Protein AF-A0A840LB17-F1 (afdb_monomer_lite)

pLDDT: mean 92.46, std 8.86, range [46.88, 98.44]

Secondary structure (DSSP, 8-state):
----SS-HHHHHHHHHHHHHHHHHHHHHHHHTTTSHHHHHHHHTT--HHHHHHHHHHHHHHHHHHHHHHHH---HHHHHHHHHHHHHHHHHHHHH-GGGGT-TT-TTTTHHHHHHHHHHHHHHHHHS---

Sequence (130 aa):
MSASLMSARSRRWARLSLVLLWLWTGAVSLWELHGQSADLLHAAGLSQPLSQTLILAGAGLDLLLGAALWRWHAAGLYLAVGGAMLLMTLLGSLLLPELWLHPLGPLSKNLPIAALLLLLFEDAKTNPRP

Structure (mmCIF, N/CA/C/O backbone):
data_AF-A0A840LB17-F1
#
_entry.id   AF-A0A840LB17-F1
#
loop_
_atom_site.group_PDB
_atom_site.id
_atom_site.type_symbol
_atom_site.label_atom_id
_atom_site.label_alt_id
_atom_site.label_comp_id
_atom_site.label_asym_id
_atom_site.label_entity_id
_atom_site.label_seq_id
_atom_site.pdbx_PDB_ins_code
_atom_site.Cartn_x
_atom_site.Cartn_y
_atom_site.Cartn_z
_atom_site.occupancy
_atom_site.B_iso_or_equiv
_atom_site.auth_seq_id
_atom_site.auth_comp_id
_atom_site.auth_asym_id
_atom_site.auth_atom_id
_atom_site.pdbx_PDB_model_num
ATOM 1 N N . MET A 1 1 ? -18.170 8.915 25.339 1.00 46.88 1 MET A N 1
ATOM 2 C CA . MET A 1 1 ? -18.425 7.808 24.392 1.00 46.88 1 MET A CA 1
ATOM 3 C C . MET A 1 1 ? -17.722 8.164 23.094 1.00 46.88 1 MET A C 1
ATOM 5 O O . MET A 1 1 ? -18.184 9.066 22.412 1.00 46.88 1 MET A O 1
ATOM 9 N N . SER A 1 2 ? -16.560 7.571 22.809 1.00 55.31 2 SER A N 1
ATOM 10 C CA . SER A 1 2 ? -15.918 7.749 21.500 1.00 55.31 2 SER A CA 1
ATOM 11 C C . SER A 1 2 ? -16.828 7.102 20.458 1.00 55.31 2 SER A C 1
ATOM 13 O O . SER A 1 2 ? -17.089 5.902 20.546 1.00 55.31 2 SER A O 1
ATOM 15 N N . ALA A 1 3 ? -17.400 7.890 19.549 1.00 62.12 3 ALA A N 1
ATOM 16 C CA . ALA A 1 3 ? -18.193 7.345 18.458 1.00 62.12 3 ALA A CA 1
ATOM 17 C C . ALA A 1 3 ? -17.273 6.478 17.589 1.00 62.12 3 ALA A C 1
ATOM 19 O O . ALA A 1 3 ? -16.225 6.938 17.138 1.00 62.12 3 ALA A O 1
ATOM 20 N N . SER A 1 4 ? -17.637 5.212 17.376 1.00 67.75 4 SER A N 1
ATOM 21 C CA . SER A 1 4 ? -16.891 4.347 16.466 1.00 67.75 4 SER A CA 1
ATOM 22 C C . SER A 1 4 ? -16.945 4.948 15.062 1.00 67.75 4 SER A C 1
ATOM 24 O O . SER A 1 4 ? -18.030 5.036 14.485 1.00 67.75 4 SER A O 1
ATOM 26 N N . LEU A 1 5 ? -15.791 5.330 14.511 1.00 79.19 5 LEU A N 1
ATOM 27 C CA . LEU A 1 5 ? -15.682 5.916 13.168 1.00 79.19 5 LEU A CA 1
ATOM 28 C C . LEU A 1 5 ? -16.248 4.992 12.081 1.00 79.19 5 LEU A C 1
ATOM 30 O O . LEU A 1 5 ? -16.741 5.453 11.056 1.00 79.19 5 LEU A O 1
ATOM 34 N N . MET A 1 6 ? -16.196 3.677 12.310 1.00 87.69 6 MET A N 1
ATOM 35 C CA . MET A 1 6 ? -16.676 2.665 11.378 1.00 87.69 6 MET A CA 1
ATOM 36 C C . MET A 1 6 ? -17.453 1.569 12.108 1.00 87.69 6 MET A C 1
ATOM 38 O O . MET A 1 6 ? -17.087 1.140 13.203 1.00 87.69 6 MET A O 1
ATOM 42 N N . SER A 1 7 ? -18.491 1.037 11.456 1.00 91.81 7 SER A N 1
ATOM 43 C CA . SER A 1 7 ? -19.136 -0.195 11.921 1.00 91.81 7 SER A CA 1
ATOM 44 C C . SER A 1 7 ? -18.165 -1.384 11.838 1.00 91.81 7 SER A C 1
ATOM 46 O O . SER A 1 7 ? -17.281 -1.425 10.976 1.00 91.81 7 SER A O 1
ATOM 48 N N . ALA A 1 8 ? -18.367 -2.414 12.668 1.00 90.12 8 ALA A N 1
ATOM 49 C CA . ALA A 1 8 ? -17.550 -3.633 12.631 1.00 90.12 8 ALA A CA 1
ATOM 50 C C . ALA A 1 8 ? -17.561 -4.321 11.250 1.00 90.12 8 ALA A C 1
ATOM 52 O O . ALA A 1 8 ? -16.551 -4.885 10.820 1.00 90.12 8 ALA A O 1
ATOM 53 N N . ARG A 1 9 ? -18.692 -4.245 10.532 1.00 93.69 9 ARG A N 1
ATOM 54 C CA . ARG A 1 9 ? -18.831 -4.762 9.165 1.00 93.69 9 ARG A CA 1
ATOM 55 C C . ARG A 1 9 ? -17.985 -3.949 8.183 1.00 93.69 9 ARG A C 1
ATOM 57 O O . ARG A 1 9 ? -17.207 -4.542 7.443 1.00 93.69 9 ARG A O 1
ATOM 64 N N . SER A 1 10 ? -18.098 -2.620 8.208 1.00 94.44 10 SER A N 1
ATOM 65 C CA . SER A 1 10 ? -17.325 -1.718 7.339 1.00 94.44 10 SER A CA 1
ATOM 66 C C . SER A 1 10 ? -15.821 -1.891 7.558 1.00 94.44 10 SER A C 1
ATOM 68 O O . SER A 1 10 ? -15.078 -2.054 6.596 1.00 94.44 10 SER A O 1
ATOM 70 N N . ARG A 1 11 ? -15.383 -1.964 8.823 1.00 94.12 11 ARG A N 1
ATOM 71 C CA . ARG A 1 11 ? -13.988 -2.240 9.198 1.00 94.12 11 ARG A CA 1
ATOM 72 C C . ARG A 1 11 ? -13.487 -3.559 8.616 1.00 94.12 11 ARG A C 1
ATOM 74 O O . ARG A 1 11 ? -12.378 -3.626 8.092 1.00 94.12 11 ARG A O 1
ATOM 81 N N . ARG A 1 12 ? -14.288 -4.627 8.719 1.00 94.62 12 ARG A N 1
ATOM 82 C CA . ARG A 1 12 ? -13.917 -5.944 8.187 1.00 94.62 12 ARG A CA 1
ATOM 83 C C . ARG A 1 12 ? -13.721 -5.887 6.676 1.00 94.62 12 ARG A C 1
ATOM 85 O O . ARG A 1 12 ? -12.699 -6.369 6.206 1.00 94.62 12 ARG A O 1
ATOM 92 N N . TRP A 1 13 ? -14.652 -5.284 5.942 1.00 97.06 13 TRP A N 1
ATOM 93 C CA . TRP A 1 13 ? -14.543 -5.169 4.487 1.00 97.06 13 TRP A CA 1
ATOM 94 C C . TRP A 1 13 ? -13.373 -4.293 4.052 1.00 97.06 13 TRP A C 1
ATOM 96 O O . TRP A 1 13 ? -12.616 -4.716 3.189 1.00 97.06 13 TRP A O 1
ATOM 106 N N . ALA A 1 14 ? -13.165 -3.152 4.711 1.00 96.38 14 ALA A N 1
ATOM 107 C CA . ALA A 1 14 ? -12.021 -2.278 4.467 1.00 96.38 14 ALA A CA 1
ATOM 108 C C . ALA A 1 14 ? -10.681 -3.000 4.678 1.00 96.38 14 ALA A C 1
ATOM 110 O O . ALA A 1 14 ? -9.769 -2.890 3.867 1.00 96.38 14 ALA A O 1
ATOM 111 N N . ARG A 1 15 ? -10.550 -3.791 5.749 1.00 96.81 15 ARG A N 1
ATOM 112 C CA . ARG A 1 15 ? -9.339 -4.599 5.962 1.00 96.81 15 ARG A CA 1
ATOM 113 C C . ARG A 1 15 ? -9.184 -5.681 4.907 1.00 96.81 15 ARG A C 1
ATOM 115 O O . ARG A 1 15 ? -8.092 -5.854 4.386 1.00 96.81 15 ARG A O 1
ATOM 122 N N . LEU A 1 16 ? -10.256 -6.412 4.606 1.00 97.56 16 LEU A N 1
ATOM 123 C CA . LEU A 1 16 ? -10.213 -7.499 3.632 1.00 97.56 16 LEU A CA 1
ATOM 124 C C . LEU A 1 16 ? -9.871 -6.999 2.230 1.00 97.56 16 LEU A C 1
ATOM 126 O O . LEU A 1 16 ? -9.098 -7.659 1.548 1.00 97.56 16 LEU A O 1
ATOM 130 N N . SER A 1 17 ? -10.377 -5.834 1.817 1.00 98.06 17 SER A N 1
ATOM 131 C CA . SER A 1 17 ? -10.014 -5.249 0.525 1.00 98.06 17 SER A CA 1
ATOM 132 C C . SER A 1 17 ? -8.524 -4.937 0.449 1.00 98.06 17 SER A C 1
ATOM 134 O O . SER A 1 17 ? -7.906 -5.210 -0.573 1.00 98.06 17 SER A O 1
ATOM 136 N N . LEU A 1 18 ? -7.930 -4.429 1.534 1.00 98.12 18 LEU A N 1
ATOM 137 C CA . LEU A 1 18 ? -6.490 -4.193 1.600 1.00 98.12 18 LEU A CA 1
ATOM 138 C C . LEU A 1 18 ? -5.702 -5.510 1.607 1.00 98.12 18 LEU A C 1
ATOM 140 O O . LEU A 1 18 ? -4.781 -5.667 0.818 1.00 98.12 18 LEU A O 1
ATOM 144 N N . VAL A 1 19 ? -6.087 -6.493 2.425 1.00 98.44 19 VAL A N 1
ATOM 145 C CA . VAL A 1 19 ? -5.433 -7.814 2.419 1.00 98.44 19 VAL A CA 1
ATOM 146 C C . VAL A 1 19 ? -5.414 -8.408 1.015 1.00 98.44 19 VAL A C 1
ATOM 148 O O . VAL A 1 19 ? -4.363 -8.824 0.542 1.00 98.44 19 VAL A O 1
ATOM 151 N N . LEU A 1 20 ? -6.571 -8.433 0.352 1.00 98.19 20 LEU A N 1
ATOM 152 C CA . LEU A 1 20 ? -6.686 -8.971 -0.997 1.00 98.19 20 LEU A CA 1
ATOM 153 C C . LEU A 1 20 ? -5.840 -8.175 -1.985 1.00 98.19 20 LEU A C 1
ATOM 155 O O . LEU A 1 20 ? -5.148 -8.792 -2.782 1.00 98.19 20 LEU A O 1
ATOM 159 N N . LEU A 1 21 ? -5.850 -6.842 -1.902 1.00 97.69 21 LEU A N 1
ATOM 160 C CA . LEU A 1 21 ? -5.014 -5.984 -2.737 1.00 97.69 21 LEU A CA 1
ATOM 161 C C . LEU A 1 21 ? -3.533 -6.371 -2.620 1.00 97.69 21 LEU A C 1
ATOM 163 O O . LEU A 1 21 ? -2.934 -6.707 -3.633 1.00 97.69 21 LEU A O 1
ATOM 167 N N . TRP A 1 22 ? -2.974 -6.366 -1.407 1.00 98.06 22 TRP A N 1
ATOM 168 C CA . TRP A 1 22 ? -1.550 -6.641 -1.173 1.00 98.06 22 TRP A CA 1
ATOM 169 C C . TRP A 1 22 ? -1.155 -8.081 -1.515 1.00 98.06 22 TRP A C 1
ATOM 171 O O . TRP A 1 22 ? -0.137 -8.316 -2.159 1.00 98.06 22 TRP A O 1
ATOM 181 N N . LEU A 1 23 ? -1.968 -9.073 -1.135 1.00 98.25 23 LEU A N 1
ATOM 182 C CA . LEU A 1 23 ? -1.668 -10.465 -1.480 1.00 98.25 23 LEU A CA 1
ATOM 183 C C . LEU A 1 23 ? -1.741 -10.702 -2.991 1.00 98.25 23 LEU A C 1
ATOM 185 O O . LEU A 1 23 ? -0.912 -11.425 -3.542 1.00 98.25 23 LEU A O 1
ATOM 189 N N . TRP A 1 24 ? -2.715 -10.086 -3.663 1.00 98.06 24 TRP A N 1
ATOM 190 C CA . TRP A 1 24 ? -2.869 -10.203 -5.106 1.00 98.06 24 TRP A CA 1
ATOM 191 C C . TRP A 1 24 ? -1.721 -9.524 -5.854 1.00 98.06 24 TRP A C 1
ATOM 193 O O . TRP A 1 24 ? -1.153 -10.138 -6.752 1.00 98.06 24 TRP A O 1
ATOM 203 N N . THR A 1 25 ? -1.329 -8.300 -5.481 1.00 94.88 25 THR A N 1
ATOM 204 C CA . THR A 1 25 ? -0.204 -7.602 -6.129 1.00 94.88 25 THR A CA 1
ATOM 205 C C . THR A 1 25 ? 1.113 -8.341 -5.931 1.00 94.88 25 THR A C 1
ATOM 207 O O . THR A 1 25 ? 1.867 -8.485 -6.895 1.00 94.88 25 THR A O 1
ATOM 210 N N . GLY A 1 26 ? 1.356 -8.896 -4.740 1.00 96.31 26 GLY A N 1
ATOM 211 C CA . GLY A 1 26 ? 2.508 -9.758 -4.488 1.00 96.31 26 GLY A CA 1
ATOM 212 C C . GLY A 1 26 ? 2.498 -11.016 -5.362 1.00 96.31 26 GLY A C 1
ATOM 213 O O . GLY A 1 26 ? 3.486 -11.306 -6.034 1.00 96.31 26 GLY A O 1
ATOM 214 N N . ALA A 1 27 ? 1.369 -11.729 -5.429 1.00 97.25 27 ALA A N 1
ATOM 215 C CA . ALA A 1 27 ? 1.238 -12.934 -6.253 1.00 97.25 27 ALA A CA 1
ATOM 216 C C . ALA A 1 27 ? 1.421 -12.648 -7.754 1.00 97.25 27 ALA A C 1
ATOM 218 O O . ALA A 1 27 ? 2.163 -13.360 -8.430 1.00 97.25 27 ALA A O 1
ATOM 219 N N . VAL A 1 28 ? 0.795 -11.583 -8.265 1.00 95.62 28 VAL A N 1
ATOM 220 C CA . VAL A 1 28 ? 0.949 -11.147 -9.661 1.00 95.62 28 VAL A CA 1
ATOM 221 C C . VAL A 1 28 ? 2.392 -10.745 -9.953 1.00 95.62 28 VAL A C 1
ATOM 223 O O . VAL A 1 28 ? 2.901 -11.089 -11.011 1.00 95.62 28 VAL A O 1
ATOM 226 N N . SER A 1 29 ? 3.086 -10.085 -9.022 1.00 93.88 29 SER A N 1
ATOM 227 C CA . SER A 1 29 ? 4.490 -9.691 -9.215 1.00 93.88 29 SER A CA 1
ATOM 228 C C . SER A 1 29 ? 5.433 -10.891 -9.317 1.00 93.88 29 SER A C 1
ATOM 230 O O . SER A 1 29 ? 6.397 -10.847 -10.075 1.00 93.88 29 SER A O 1
ATOM 232 N N . LEU A 1 30 ? 5.151 -11.977 -8.588 1.00 94.06 30 LEU A N 1
ATOM 233 C CA . LEU A 1 30 ? 5.900 -13.230 -8.720 1.00 94.06 30 LEU A CA 1
ATOM 234 C C . LEU A 1 30 ? 5.582 -13.955 -10.030 1.00 94.06 30 LEU A C 1
ATOM 236 O O . LEU A 1 30 ? 6.479 -14.524 -10.647 1.00 94.06 30 LEU A O 1
ATOM 240 N N . TRP A 1 31 ? 4.317 -13.932 -10.455 1.00 94.50 31 TRP A N 1
ATOM 241 C CA . TRP A 1 31 ? 3.895 -14.516 -11.728 1.00 94.50 31 TRP A CA 1
ATOM 242 C C . TRP A 1 31 ? 4.525 -13.787 -12.925 1.00 94.50 31 TRP A C 1
ATOM 244 O O . TRP A 1 31 ? 5.091 -14.415 -13.814 1.00 94.50 31 TRP A O 1
ATOM 254 N N . GLU A 1 32 ? 4.501 -12.454 -12.902 1.00 93.19 32 GLU A N 1
ATOM 255 C CA . GLU A 1 32 ? 5.040 -11.564 -13.937 1.00 93.19 32 GLU A CA 1
ATOM 256 C C . GLU A 1 32 ? 6.512 -11.180 -13.684 1.00 93.19 32 GLU A C 1
ATOM 258 O O . GLU A 1 32 ? 6.960 -10.125 -14.134 1.00 93.19 32 GLU A O 1
ATOM 263 N N . LEU A 1 33 ? 7.292 -12.010 -12.977 1.00 88.75 33 LEU A N 1
ATOM 264 C CA . LEU A 1 33 ? 8.667 -11.674 -12.566 1.00 88.75 33 LEU A CA 1
ATOM 265 C C . LEU A 1 33 ? 9.575 -11.253 -13.738 1.00 88.75 33 LEU A C 1
ATOM 267 O O . LEU A 1 33 ? 10.457 -10.415 -13.568 1.00 88.75 33 LEU A O 1
ATOM 271 N N . HIS A 1 34 ? 9.349 -11.827 -14.921 1.00 88.81 34 HIS A N 1
ATOM 272 C CA . HIS A 1 34 ? 10.074 -11.521 -16.161 1.00 88.81 34 HIS A CA 1
ATOM 273 C C . HIS A 1 34 ? 9.208 -10.787 -17.195 1.00 88.81 34 HIS A C 1
ATOM 275 O O . HIS A 1 34 ? 9.587 -10.714 -18.358 1.00 88.81 34 HIS A O 1
ATOM 281 N N . GLY A 1 35 ? 8.021 -10.328 -16.796 1.00 89.94 35 G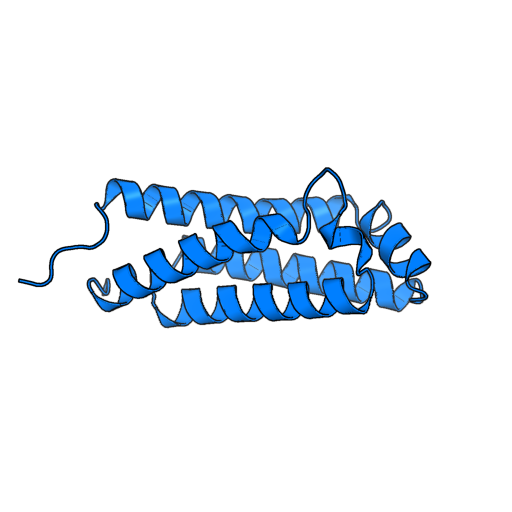LY A N 1
ATOM 282 C CA . GLY A 1 35 ? 7.053 -9.682 -17.673 1.00 89.94 35 GLY A CA 1
ATOM 283 C C . GLY A 1 35 ? 7.088 -8.163 -17.539 1.00 89.94 35 GLY A C 1
ATOM 284 O O . GLY A 1 35 ? 8.140 -7.542 -17.394 1.00 89.94 35 GLY A O 1
ATOM 285 N N . GLN A 1 36 ? 5.897 -7.569 -17.512 1.00 87.69 36 GLN A N 1
ATOM 286 C CA . GLN A 1 36 ? 5.694 -6.118 -17.607 1.00 87.69 36 GLN A CA 1
ATOM 287 C C . GLN A 1 36 ? 6.487 -5.307 -16.571 1.00 87.69 36 GLN A C 1
ATOM 289 O O . GLN A 1 36 ? 7.027 -4.249 -16.887 1.00 87.69 36 GLN A O 1
ATOM 294 N N . SER A 1 37 ? 6.585 -5.795 -15.331 1.00 85.25 37 SER A N 1
ATOM 295 C CA . SER A 1 37 ? 7.331 -5.112 -14.267 1.00 85.25 37 SER A CA 1
ATOM 296 C C . SER A 1 37 ? 8.832 -5.042 -14.560 1.00 85.25 37 SER A C 1
ATOM 298 O O . SER A 1 37 ? 9.469 -4.036 -14.250 1.00 85.25 37 SER A O 1
ATOM 300 N N . ALA A 1 38 ? 9.402 -6.089 -15.163 1.00 88.94 38 ALA A N 1
ATOM 301 C CA . ALA A 1 38 ? 10.813 -6.119 -15.533 1.00 88.94 38 ALA A CA 1
ATOM 302 C C . ALA A 1 38 ? 11.089 -5.191 -16.723 1.00 88.94 38 ALA A C 1
ATOM 304 O O . ALA A 1 38 ? 12.063 -4.439 -16.688 1.00 88.94 38 ALA A O 1
ATOM 305 N N . ASP A 1 39 ? 10.199 -5.182 -17.718 1.00 90.38 39 ASP A N 1
ATOM 306 C CA . ASP A 1 39 ? 10.304 -4.302 -18.886 1.00 90.38 39 ASP A CA 1
ATOM 307 C C . ASP A 1 39 ? 10.244 -2.820 -18.489 1.00 90.38 39 ASP A C 1
ATOM 309 O O . ASP A 1 39 ? 11.045 -2.014 -18.963 1.00 90.38 39 ASP A O 1
ATOM 313 N N . LEU A 1 40 ? 9.350 -2.462 -17.559 1.00 88.25 40 LEU A N 1
ATOM 314 C CA . LEU A 1 40 ? 9.240 -1.101 -17.026 1.00 88.25 40 LEU A CA 1
ATOM 315 C C . LEU A 1 40 ? 10.518 -0.650 -16.308 1.00 88.25 40 LEU A C 1
ATOM 317 O O . LEU A 1 40 ? 10.991 0.464 -16.527 1.00 88.25 40 LEU A O 1
ATOM 321 N N . LEU A 1 41 ? 11.099 -1.505 -15.461 1.00 89.88 41 LEU A N 1
ATOM 322 C CA . LEU A 1 41 ? 12.335 -1.172 -14.744 1.00 89.88 41 LEU A CA 1
ATOM 323 C C . LEU A 1 41 ? 13.539 -1.097 -15.691 1.00 89.88 41 LEU A C 1
ATOM 325 O O . LEU A 1 41 ? 14.394 -0.227 -15.527 1.00 89.88 41 LEU A O 1
ATOM 329 N N . HIS A 1 42 ? 13.581 -1.945 -16.718 1.00 89.75 42 HIS A N 1
ATOM 330 C CA . HIS A 1 42 ? 14.602 -1.861 -17.758 1.00 89.75 42 HIS A CA 1
ATOM 331 C C . HIS A 1 42 ? 14.483 -0.554 -18.548 1.00 89.75 42 HIS A C 1
ATOM 333 O O . HIS A 1 42 ? 15.488 0.116 -18.783 1.00 89.75 42 HIS A O 1
ATOM 339 N N . ALA A 1 43 ? 13.263 -0.151 -18.914 1.00 87.75 43 ALA A N 1
ATOM 340 C CA . ALA A 1 43 ? 13.011 1.124 -19.583 1.00 87.75 43 ALA A CA 1
ATOM 341 C C . ALA A 1 43 ? 13.430 2.330 -18.720 1.00 87.75 43 ALA A C 1
ATOM 343 O O . ALA A 1 43 ? 13.899 3.330 -19.258 1.00 87.75 43 ALA A O 1
ATOM 344 N N . ALA A 1 44 ? 13.353 2.206 -17.390 1.00 86.75 44 ALA A N 1
ATOM 345 C CA . ALA A 1 44 ? 13.889 3.179 -16.432 1.00 86.75 44 ALA A CA 1
ATOM 346 C C . ALA A 1 44 ? 15.427 3.124 -16.264 1.00 86.75 44 ALA A C 1
ATOM 348 O O . ALA A 1 44 ? 15.986 3.846 -15.439 1.00 86.75 44 ALA A O 1
ATOM 349 N N . GLY A 1 45 ? 16.130 2.277 -17.023 1.00 90.38 45 GLY A N 1
ATOM 350 C CA . GLY A 1 45 ? 17.592 2.174 -17.026 1.00 90.38 45 GLY A CA 1
ATOM 351 C C . GLY A 1 45 ? 18.178 1.239 -15.964 1.00 90.38 45 GLY A C 1
ATOM 352 O O . GLY A 1 45 ? 19.391 1.256 -15.744 1.00 90.38 45 GLY A O 1
ATOM 353 N N . LEU A 1 46 ? 17.359 0.421 -15.292 1.00 91.31 46 LEU A N 1
ATOM 354 C CA . LEU A 1 46 ? 17.856 -0.546 -14.314 1.00 91.31 46 LEU A CA 1
ATOM 355 C C . LEU A 1 46 ? 18.380 -1.808 -15.005 1.00 91.31 46 LEU A C 1
ATOM 357 O O . LEU A 1 46 ? 17.828 -2.297 -15.989 1.00 91.31 46 LEU A O 1
ATOM 361 N N . SER A 1 47 ? 19.437 -2.393 -14.438 1.00 92.69 47 SER A N 1
ATOM 362 C CA . SER A 1 47 ? 19.943 -3.684 -14.903 1.00 92.69 47 SER A CA 1
ATOM 363 C C . SER A 1 47 ? 18.945 -4.813 -14.616 1.00 92.69 47 SER A C 1
ATOM 365 O O . SER A 1 47 ? 18.147 -4.745 -13.677 1.00 92.69 47 SER A O 1
ATOM 367 N N . GLN A 1 48 ? 19.015 -5.890 -15.402 1.00 88.88 48 GLN A N 1
ATOM 368 C CA . GLN A 1 48 ? 18.172 -7.080 -15.220 1.00 88.88 48 GLN A CA 1
ATOM 369 C C . GLN A 1 48 ? 18.243 -7.666 -13.793 1.00 88.88 48 GLN A C 1
ATOM 371 O O . GLN A 1 48 ? 17.190 -7.813 -13.169 1.00 88.88 48 GLN A O 1
ATOM 376 N N . PRO A 1 49 ? 19.437 -7.925 -13.213 1.00 92.00 49 PRO A N 1
ATOM 377 C CA . PRO A 1 49 ? 19.525 -8.477 -11.859 1.00 92.00 49 PRO A CA 1
ATOM 378 C C . PRO A 1 49 ? 18.941 -7.548 -10.787 1.00 92.00 49 PRO A C 1
ATOM 380 O O . PRO A 1 49 ? 18.293 -8.007 -9.843 1.00 92.00 49 PRO A O 1
ATOM 383 N N . LEU A 1 50 ? 19.141 -6.231 -10.933 1.00 92.25 50 LEU A N 1
ATOM 384 C CA . LEU A 1 50 ? 18.592 -5.247 -10.001 1.00 92.25 50 LEU A CA 1
ATOM 385 C C . LEU A 1 50 ? 17.063 -5.196 -10.096 1.00 92.25 50 LEU A C 1
ATOM 387 O O . LEU A 1 50 ? 16.390 -5.194 -9.069 1.00 92.25 50 LEU A O 1
ATOM 391 N N . SER A 1 51 ? 16.521 -5.225 -11.314 1.00 92.62 51 SER A N 1
ATOM 392 C CA . SER A 1 51 ? 15.077 -5.221 -11.564 1.00 92.62 51 SER A CA 1
ATOM 393 C C . SER A 1 51 ? 14.394 -6.428 -10.921 1.00 92.62 51 SER A C 1
ATOM 395 O O . SER A 1 51 ? 13.439 -6.266 -10.166 1.00 92.62 51 SER A O 1
ATOM 397 N N . GLN A 1 52 ? 14.935 -7.633 -11.122 1.00 93.06 52 GLN A N 1
ATOM 398 C CA . GLN A 1 52 ? 14.419 -8.854 -10.491 1.00 93.06 52 GLN A CA 1
ATOM 399 C C . GLN A 1 52 ? 14.484 -8.788 -8.964 1.00 93.06 52 GLN A C 1
ATOM 401 O O . GLN A 1 52 ? 13.527 -9.153 -8.286 1.00 93.06 52 GLN A O 1
ATOM 406 N N . THR A 1 53 ? 15.594 -8.287 -8.416 1.00 94.31 53 THR A N 1
ATOM 407 C CA . THR A 1 53 ? 15.758 -8.136 -6.964 1.00 94.31 53 THR A CA 1
ATOM 408 C C . THR A 1 53 ? 14.704 -7.193 -6.387 1.00 94.31 53 THR A C 1
ATOM 410 O O . THR A 1 53 ? 14.091 -7.511 -5.369 1.00 94.31 53 THR A O 1
ATOM 413 N N . LEU A 1 54 ? 14.449 -6.060 -7.047 1.00 92.94 54 LEU A N 1
ATOM 414 C CA . LEU A 1 54 ? 13.429 -5.101 -6.622 1.00 92.94 54 LEU A CA 1
ATOM 415 C C . LEU A 1 54 ? 12.013 -5.676 -6.731 1.00 92.94 54 LEU A C 1
ATOM 417 O O . LEU A 1 54 ? 11.222 -5.484 -5.810 1.00 92.94 54 LEU A O 1
ATOM 421 N N . ILE A 1 55 ? 11.703 -6.413 -7.803 1.00 94.31 55 ILE A N 1
ATOM 422 C CA . ILE A 1 55 ? 10.397 -7.069 -7.973 1.00 94.31 55 ILE A CA 1
ATOM 423 C C . ILE A 1 55 ? 10.180 -8.115 -6.878 1.00 94.31 55 ILE A C 1
ATOM 425 O O . ILE A 1 55 ? 9.132 -8.115 -6.238 1.00 94.31 55 ILE A O 1
ATOM 429 N N . LEU A 1 56 ? 11.169 -8.973 -6.612 1.00 96.19 56 LEU A N 1
ATOM 430 C CA . LEU A 1 56 ? 11.077 -9.988 -5.560 1.00 96.19 56 LEU A CA 1
ATOM 431 C C . LEU A 1 56 ? 10.957 -9.360 -4.169 1.00 96.19 56 LEU A C 1
ATOM 433 O O . LEU A 1 56 ? 10.149 -9.817 -3.361 1.00 96.19 56 LEU A O 1
ATOM 437 N N . ALA A 1 57 ? 11.723 -8.302 -3.891 1.00 95.38 57 ALA A N 1
ATOM 438 C CA . ALA A 1 57 ? 11.643 -7.578 -2.627 1.00 95.38 57 ALA A CA 1
ATOM 439 C C . ALA A 1 57 ? 10.268 -6.919 -2.440 1.00 95.38 57 ALA A C 1
ATOM 441 O O . ALA A 1 57 ? 9.666 -7.058 -1.376 1.00 95.38 57 ALA A O 1
ATOM 442 N N . GLY A 1 58 ? 9.749 -6.256 -3.479 1.00 95.75 58 GLY A N 1
ATOM 443 C CA . GLY A 1 58 ? 8.414 -5.657 -3.478 1.00 95.75 58 GLY A CA 1
ATOM 444 C C . GLY A 1 58 ? 7.313 -6.702 -3.302 1.00 95.75 58 GLY A C 1
ATOM 445 O O . GLY A 1 58 ? 6.459 -6.552 -2.434 1.00 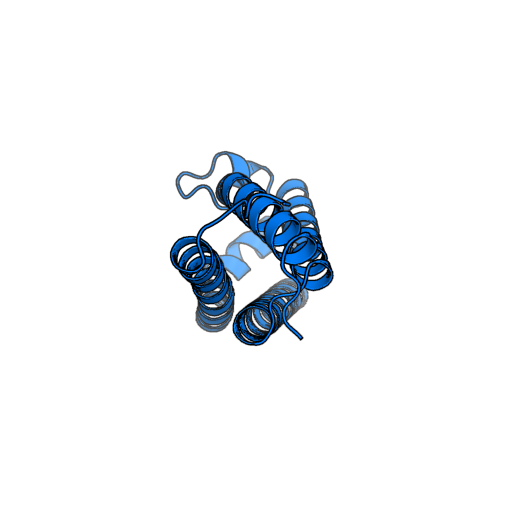95.75 58 GLY A O 1
ATOM 446 N N . ALA A 1 59 ? 7.381 -7.812 -4.040 1.00 96.88 59 ALA A N 1
ATOM 447 C CA . ALA A 1 59 ? 6.426 -8.909 -3.928 1.00 96.88 59 ALA A CA 1
ATOM 448 C C . ALA A 1 59 ? 6.440 -9.549 -2.532 1.00 96.88 59 ALA A C 1
ATOM 450 O O . ALA A 1 59 ? 5.388 -9.791 -1.942 1.00 96.88 59 ALA A O 1
ATOM 451 N N . GLY A 1 60 ? 7.630 -9.794 -1.977 1.00 97.88 60 GLY A N 1
ATOM 452 C CA . GLY A 1 60 ? 7.788 -10.310 -0.621 1.00 97.88 60 GLY A CA 1
ATOM 453 C C . GLY A 1 60 ? 7.215 -9.355 0.425 1.00 97.88 60 GLY A C 1
ATOM 454 O O . GLY A 1 60 ? 6.473 -9.787 1.307 1.00 97.88 60 GLY A O 1
ATOM 455 N N . LEU A 1 61 ? 7.503 -8.056 0.301 1.00 97.62 61 LEU A N 1
ATOM 456 C CA . LEU A 1 61 ? 6.940 -7.028 1.172 1.00 97.62 61 LEU A CA 1
ATOM 457 C C . LEU A 1 61 ? 5.410 -7.015 1.092 1.00 97.62 61 LEU A C 1
ATOM 459 O O . LEU A 1 61 ? 4.751 -7.048 2.128 1.00 97.62 61 LEU A O 1
ATOM 463 N N . ASP A 1 62 ? 4.846 -7.048 -0.112 1.00 97.88 62 ASP A N 1
ATOM 464 C CA . ASP A 1 62 ? 3.402 -7.061 -0.327 1.00 97.88 62 ASP A CA 1
ATOM 465 C C . ASP A 1 62 ? 2.725 -8.271 0.332 1.00 97.88 62 ASP A C 1
ATOM 467 O O . ASP A 1 62 ? 1.745 -8.120 1.068 1.00 97.88 62 ASP A O 1
ATOM 471 N N . LEU A 1 63 ? 3.287 -9.470 0.156 1.00 98.38 63 LEU A N 1
ATOM 472 C CA . LEU A 1 63 ? 2.774 -10.690 0.781 1.00 98.38 63 LEU A CA 1
ATOM 473 C C . LEU A 1 63 ? 2.836 -10.623 2.314 1.00 98.38 63 LEU A C 1
ATOM 475 O O . LEU A 1 63 ? 1.873 -10.995 2.991 1.00 98.38 63 LEU A O 1
ATOM 479 N N . LEU A 1 64 ? 3.941 -10.117 2.870 1.00 98.31 64 LEU A N 1
ATOM 480 C CA . LEU A 1 64 ? 4.110 -9.950 4.315 1.00 98.31 64 LEU A CA 1
ATOM 481 C C . LEU A 1 64 ? 3.114 -8.937 4.888 1.00 98.31 64 LEU A C 1
ATOM 483 O O . LEU A 1 64 ? 2.484 -9.209 5.912 1.00 98.31 64 LEU A O 1
ATOM 487 N N . LEU A 1 65 ? 2.932 -7.792 4.225 1.00 98.12 65 LEU A N 1
ATOM 488 C CA . LEU A 1 65 ? 1.977 -6.764 4.640 1.00 98.12 65 LEU A CA 1
ATOM 489 C C . LEU A 1 65 ? 0.535 -7.270 4.539 1.00 98.12 65 LEU A C 1
ATOM 491 O O . LEU A 1 65 ? -0.241 -7.077 5.476 1.00 98.12 65 LEU A O 1
ATOM 495 N N . GLY A 1 66 ? 0.181 -7.975 3.462 1.00 97.94 66 GLY A N 1
ATOM 496 C CA . GLY A 1 66 ? -1.131 -8.603 3.305 1.00 97.94 66 GLY A CA 1
ATOM 497 C C . GLY A 1 66 ? -1.422 -9.633 4.403 1.00 97.94 66 GLY A C 1
ATOM 498 O O . GLY A 1 66 ? -2.485 -9.594 5.030 1.00 97.94 66 GLY A O 1
ATOM 499 N N . ALA A 1 67 ? -0.459 -10.505 4.716 1.00 98.19 67 ALA A N 1
ATOM 500 C CA . ALA A 1 67 ? -0.582 -11.483 5.799 1.00 98.19 67 ALA A CA 1
ATOM 501 C C . ALA A 1 67 ? -0.684 -10.816 7.184 1.00 98.19 67 ALA A C 1
ATOM 503 O O . ALA A 1 67 ? -1.515 -11.205 8.013 1.00 98.19 67 ALA A O 1
ATOM 504 N N . ALA A 1 68 ? 0.108 -9.769 7.428 1.00 97.56 68 ALA A N 1
ATOM 505 C CA . ALA A 1 68 ? 0.047 -8.993 8.660 1.00 97.56 68 ALA A CA 1
ATOM 506 C C . ALA A 1 68 ? -1.319 -8.309 8.826 1.00 97.56 68 ALA A C 1
ATOM 508 O O . ALA A 1 68 ? -1.944 -8.406 9.886 1.00 97.56 68 ALA A O 1
ATOM 509 N N . LEU A 1 69 ? -1.823 -7.672 7.765 1.00 97.25 69 LEU A N 1
ATOM 510 C CA . LEU A 1 69 ? -3.138 -7.030 7.732 1.00 97.25 69 LEU A CA 1
ATOM 511 C C . LEU A 1 69 ? -4.280 -8.018 7.937 1.00 97.25 69 LEU A C 1
ATOM 513 O O . LEU A 1 69 ? -5.295 -7.645 8.523 1.00 97.25 69 LEU A O 1
ATOM 517 N N . TRP A 1 70 ? -4.133 -9.267 7.494 1.00 96.88 70 TRP A N 1
ATOM 518 C CA . TRP A 1 70 ? -5.098 -10.327 7.768 1.00 96.88 70 TRP A CA 1
ATOM 519 C C . TRP A 1 70 ? -5.128 -10.651 9.262 1.00 96.88 70 TRP A C 1
ATOM 521 O O . TRP A 1 70 ? -6.194 -10.642 9.895 1.00 96.88 70 TRP A O 1
ATOM 531 N N . ARG A 1 71 ? -3.944 -10.862 9.846 1.00 96.19 71 ARG A N 1
ATOM 532 C CA . ARG A 1 71 ? -3.778 -11.350 11.218 1.00 96.19 71 ARG A CA 1
ATOM 533 C C . ARG A 1 71 ? -4.055 -10.303 12.294 1.00 96.19 71 ARG A C 1
ATOM 535 O O . ARG A 1 71 ? -4.580 -10.671 13.351 1.00 96.19 71 ARG A O 1
ATOM 542 N N . TRP A 1 72 ? -3.713 -9.038 12.055 1.00 94.62 72 TRP A N 1
ATOM 543 C CA . TRP A 1 72 ? -3.721 -7.995 13.082 1.00 94.62 72 TRP A CA 1
ATOM 544 C C . TRP A 1 72 ? -4.538 -6.764 12.690 1.00 94.62 72 TRP A C 1
ATOM 546 O O . TRP A 1 72 ? -4.677 -6.399 11.523 1.00 94.62 72 TRP A O 1
ATOM 556 N N . HIS A 1 73 ? -5.089 -6.114 13.712 1.00 93.12 73 HIS A N 1
ATOM 557 C CA . HIS A 1 73 ? -5.800 -4.846 13.611 1.00 93.12 73 HIS A CA 1
ATOM 558 C C . HIS A 1 73 ? -5.163 -3.853 14.586 1.00 93.12 73 HIS A C 1
ATOM 560 O O . HIS A 1 73 ? -5.616 -3.716 15.719 1.00 93.12 73 HIS A O 1
ATOM 566 N N . ALA A 1 74 ? -4.076 -3.216 14.155 1.00 94.44 74 ALA A N 1
ATOM 567 C CA . ALA A 1 74 ? -3.255 -2.358 15.001 1.00 94.44 74 ALA A CA 1
ATOM 568 C C . ALA A 1 74 ? -2.913 -1.049 14.284 1.00 94.44 74 ALA A C 1
ATOM 570 O O . ALA A 1 74 ? -2.549 -1.057 13.110 1.00 94.44 74 ALA A O 1
ATOM 571 N N . ALA A 1 75 ? -2.976 0.070 15.007 1.00 94.81 75 ALA A N 1
ATOM 572 C CA . ALA A 1 75 ? -2.694 1.395 14.459 1.00 94.81 75 ALA A CA 1
ATOM 573 C C . ALA A 1 75 ? -1.278 1.480 13.854 1.00 94.81 75 ALA A C 1
ATOM 575 O O . ALA A 1 75 ? -1.112 1.930 12.722 1.00 94.81 75 ALA A O 1
ATOM 576 N N . GLY A 1 76 ? -0.269 0.959 14.563 1.00 96.19 76 GLY A N 1
ATOM 577 C CA . GLY A 1 76 ? 1.112 0.923 14.071 1.00 96.19 76 GLY A CA 1
ATOM 578 C C . GLY A 1 76 ? 1.284 0.120 12.777 1.00 96.19 76 GLY A C 1
ATOM 579 O O . GLY A 1 76 ? 2.070 0.513 11.922 1.00 96.19 76 GLY A O 1
ATOM 580 N N . LEU A 1 77 ? 0.501 -0.950 12.582 1.00 97.25 77 LEU A N 1
ATOM 581 C CA . LEU A 1 77 ? 0.540 -1.736 11.348 1.00 97.25 77 LEU A CA 1
ATOM 582 C C . LEU A 1 77 ? 0.041 -0.923 10.149 1.00 97.25 77 LEU A C 1
ATOM 584 O O . LEU A 1 77 ? 0.669 -0.950 9.098 1.00 97.25 77 LEU A O 1
ATOM 588 N N . TYR A 1 78 ? -1.047 -0.165 10.296 1.00 97.81 78 TYR A N 1
ATOM 589 C CA . TYR A 1 78 ? -1.551 0.672 9.202 1.00 97.81 78 TYR A CA 1
ATOM 590 C C . TYR A 1 78 ? -0.591 1.800 8.830 1.00 97.81 78 TYR A C 1
ATOM 592 O O . TYR A 1 78 ? -0.444 2.098 7.647 1.00 97.81 78 TYR A O 1
ATOM 600 N N . LEU A 1 79 ? 0.109 2.377 9.813 1.00 97.62 79 LEU A N 1
ATOM 601 C CA . LEU A 1 79 ? 1.188 3.329 9.544 1.00 97.62 79 LEU A CA 1
ATOM 602 C C . LEU A 1 79 ? 2.354 2.667 8.806 1.00 97.62 79 LEU A C 1
ATOM 604 O O . LEU A 1 79 ? 2.856 3.244 7.848 1.00 97.62 79 LEU A O 1
ATOM 608 N N . ALA A 1 80 ? 2.762 1.460 9.207 1.00 97.88 80 ALA A N 1
ATOM 609 C CA . ALA A 1 80 ? 3.836 0.728 8.537 1.00 97.88 80 ALA A CA 1
ATOM 610 C C . ALA A 1 80 ? 3.476 0.384 7.081 1.00 97.88 80 ALA A C 1
ATOM 612 O O . ALA A 1 80 ? 4.271 0.633 6.177 1.00 97.88 80 ALA A O 1
ATOM 613 N N . VAL A 1 81 ? 2.259 -0.117 6.841 1.00 98.06 81 VAL A N 1
ATOM 614 C CA . VAL A 1 81 ? 1.746 -0.402 5.489 1.00 98.06 81 VAL A CA 1
ATOM 615 C C . VAL A 1 81 ? 1.675 0.880 4.656 1.00 98.06 81 VAL A C 1
ATOM 617 O O . VAL A 1 81 ? 2.121 0.896 3.511 1.00 98.06 81 VAL A O 1
ATOM 620 N N . GLY A 1 82 ? 1.161 1.973 5.230 1.00 98.31 82 GLY A N 1
ATOM 621 C CA . GLY A 1 82 ? 1.118 3.274 4.566 1.00 98.31 82 GLY A CA 1
ATOM 622 C C . GLY A 1 82 ? 2.509 3.808 4.233 1.00 98.31 82 GLY A C 1
ATOM 623 O O . GLY A 1 82 ? 2.729 4.270 3.120 1.00 98.31 82 GLY A O 1
ATOM 624 N N . GLY A 1 83 ? 3.468 3.683 5.151 1.00 98.12 83 GLY A N 1
ATOM 625 C CA . GLY A 1 83 ? 4.863 4.065 4.931 1.00 98.12 83 GLY A CA 1
ATOM 626 C C . GLY A 1 83 ? 5.523 3.260 3.811 1.00 98.12 83 GLY A C 1
ATOM 627 O O . GLY A 1 83 ? 6.155 3.846 2.936 1.00 98.12 83 GLY A O 1
ATOM 628 N N . ALA A 1 84 ? 5.318 1.940 3.784 1.00 97.69 84 ALA A N 1
ATOM 629 C CA . ALA A 1 84 ? 5.795 1.077 2.705 1.00 97.69 84 ALA A CA 1
ATOM 630 C C . ALA A 1 84 ? 5.200 1.476 1.345 1.00 97.69 84 ALA A C 1
ATOM 632 O O . ALA A 1 84 ? 5.932 1.657 0.373 1.00 97.69 84 ALA A O 1
ATOM 633 N N . MET A 1 85 ? 3.882 1.683 1.284 1.00 97.75 85 MET A N 1
ATOM 634 C CA . MET A 1 85 ? 3.199 2.155 0.078 1.00 97.75 85 MET A CA 1
ATOM 635 C C . MET A 1 85 ? 3.734 3.517 -0.382 1.00 97.75 85 MET A C 1
ATOM 637 O O . MET A 1 85 ? 3.993 3.697 -1.570 1.00 97.75 85 MET A O 1
ATOM 641 N N . LEU A 1 86 ? 3.920 4.475 0.532 1.00 97.81 86 LEU A N 1
ATOM 642 C CA . LEU A 1 86 ? 4.457 5.801 0.214 1.00 97.81 86 LEU A CA 1
ATOM 643 C C . LEU A 1 86 ? 5.890 5.725 -0.314 1.00 97.81 86 LEU A C 1
ATOM 645 O O . LEU A 1 86 ? 6.192 6.371 -1.314 1.00 97.81 86 LEU A O 1
ATOM 649 N N . LEU A 1 87 ? 6.748 4.906 0.301 1.00 96.25 87 LEU A N 1
ATOM 650 C CA . LEU A 1 87 ? 8.112 4.672 -0.174 1.00 96.25 87 LEU A CA 1
ATOM 651 C C . LEU A 1 87 ? 8.108 4.128 -1.607 1.00 96.25 87 LEU A C 1
ATOM 653 O O . LEU A 1 87 ? 8.775 4.685 -2.475 1.00 96.25 87 LEU A O 1
ATOM 657 N N . MET A 1 88 ? 7.316 3.088 -1.877 1.00 94.31 88 MET A N 1
ATOM 658 C CA . MET A 1 88 ? 7.201 2.516 -3.222 1.00 94.31 88 MET A CA 1
ATOM 659 C C . MET A 1 88 ? 6.601 3.510 -4.226 1.00 94.31 88 MET A C 1
ATOM 661 O O . MET A 1 88 ? 7.056 3.584 -5.363 1.00 94.31 88 MET A O 1
ATOM 665 N N . THR A 1 89 ? 5.629 4.327 -3.806 1.00 96.19 89 THR A N 1
ATOM 666 C CA . THR A 1 89 ? 5.035 5.387 -4.642 1.00 96.19 89 THR A CA 1
ATOM 667 C C . THR A 1 89 ? 6.058 6.459 -5.000 1.00 96.19 89 THR A C 1
ATOM 669 O O . THR A 1 89 ? 6.092 6.915 -6.142 1.00 96.19 89 THR A O 1
ATOM 672 N N . LEU A 1 90 ? 6.899 6.860 -4.043 1.00 96.44 90 LEU A N 1
ATOM 673 C CA . LEU A 1 90 ? 7.968 7.826 -4.268 1.00 96.44 90 LEU A CA 1
ATOM 674 C C . LEU A 1 90 ? 9.005 7.266 -5.243 1.00 96.44 90 LEU A C 1
ATOM 676 O O . LEU A 1 90 ? 9.336 7.935 -6.216 1.00 96.44 90 LEU A O 1
ATOM 680 N N . LEU A 1 91 ? 9.458 6.027 -5.029 1.00 92.94 91 LEU A N 1
ATOM 681 C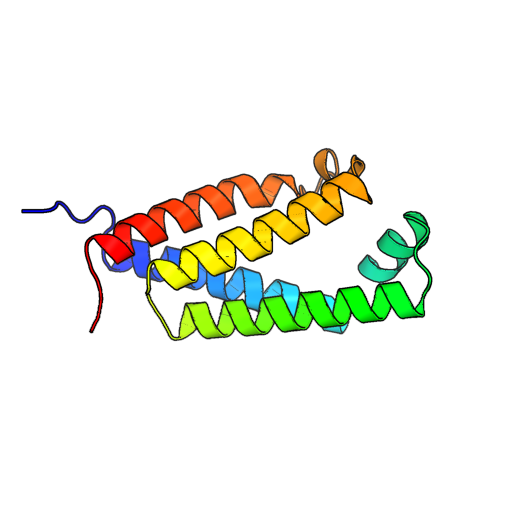 CA . LEU A 1 91 ? 10.379 5.351 -5.946 1.00 92.94 91 LEU A CA 1
ATOM 682 C C . LEU A 1 91 ? 9.791 5.257 -7.359 1.00 92.94 91 LEU A C 1
ATOM 684 O O . LEU A 1 91 ? 10.456 5.637 -8.317 1.00 92.94 91 LEU A O 1
ATOM 688 N N . GLY A 1 92 ? 8.529 4.839 -7.489 1.00 93.19 92 GLY A N 1
ATOM 689 C CA . GLY A 1 92 ? 7.830 4.801 -8.774 1.00 93.19 92 GLY A CA 1
ATOM 690 C C . GLY A 1 92 ? 7.702 6.179 -9.425 1.00 93.19 92 GLY A C 1
ATOM 691 O O . GLY A 1 92 ? 7.906 6.300 -10.623 1.00 93.19 92 GLY A O 1
ATOM 692 N N . SER A 1 93 ? 7.443 7.231 -8.644 1.00 95.00 93 SER A N 1
ATOM 693 C CA . SER A 1 93 ? 7.339 8.606 -9.160 1.00 95.00 93 SER A CA 1
ATOM 694 C C . SER A 1 93 ? 8.678 9.162 -9.651 1.00 95.00 93 SER A C 1
ATOM 696 O O . SER A 1 93 ? 8.690 9.973 -10.570 1.00 95.00 93 SER A O 1
ATOM 698 N N . LEU A 1 94 ? 9.791 8.758 -9.031 1.00 93.69 94 LEU A N 1
ATOM 699 C CA . LEU A 1 94 ? 11.136 9.190 -9.417 1.00 93.69 94 LEU A CA 1
ATOM 700 C C . LEU A 1 94 ? 11.670 8.414 -10.625 1.00 93.69 94 LEU A C 1
ATOM 702 O O . LEU A 1 94 ? 12.328 9.004 -11.475 1.00 93.69 94 LEU A O 1
ATOM 706 N N . LEU A 1 95 ? 11.410 7.105 -10.686 1.00 90.88 95 LEU A N 1
ATOM 707 C CA . LEU A 1 95 ? 11.907 6.235 -11.755 1.00 90.88 95 LEU A CA 1
ATOM 708 C C . LEU A 1 95 ? 11.027 6.273 -13.009 1.00 90.88 95 LEU A C 1
ATOM 710 O O . LEU A 1 95 ? 11.541 6.141 -14.113 1.00 90.88 95 LEU A O 1
ATOM 714 N N . LEU A 1 96 ? 9.712 6.402 -12.830 1.00 91.94 96 LEU A N 1
ATOM 715 C CA . LEU A 1 96 ? 8.701 6.267 -13.879 1.00 91.94 96 LEU A CA 1
ATOM 716 C C . LEU A 1 96 ? 7.557 7.280 -13.649 1.00 91.94 96 LEU A C 1
ATOM 718 O O . LEU A 1 96 ? 6.427 6.891 -13.320 1.00 91.94 96 LEU A O 1
ATOM 722 N N . PRO A 1 97 ? 7.820 8.595 -13.771 1.00 93.19 97 PRO A N 1
ATOM 723 C CA . PRO A 1 97 ? 6.822 9.636 -13.511 1.00 93.19 97 PRO A CA 1
ATOM 724 C C . PRO A 1 97 ? 5.575 9.519 -14.404 1.00 93.19 97 PRO A C 1
ATOM 726 O O . PRO A 1 97 ? 4.487 9.940 -14.004 1.00 93.19 97 PRO A O 1
ATOM 729 N N . GLU A 1 98 ? 5.685 8.893 -15.579 1.00 91.94 98 GLU A N 1
ATOM 730 C CA . GLU A 1 98 ? 4.578 8.661 -16.514 1.00 91.94 98 GLU A CA 1
ATOM 731 C C . GLU A 1 98 ? 3.478 7.768 -15.915 1.00 91.94 98 GLU A C 1
ATOM 733 O O . GLU A 1 98 ? 2.320 7.836 -16.335 1.00 91.94 98 GLU A O 1
ATOM 738 N N . LEU A 1 99 ? 3.795 6.972 -14.885 1.00 92.44 99 LEU A N 1
ATOM 739 C CA . LEU A 1 99 ? 2.834 6.113 -14.186 1.00 92.44 99 LEU A CA 1
ATOM 740 C C . LEU A 1 99 ? 1.704 6.893 -13.488 1.00 92.44 99 LEU A C 1
ATOM 742 O O . LEU A 1 99 ? 0.673 6.302 -13.157 1.00 92.44 99 LEU A O 1
ATOM 746 N N . TRP A 1 100 ? 1.851 8.208 -13.297 1.00 95.06 100 TRP A N 1
ATOM 747 C CA . TRP A 1 100 ? 0.762 9.082 -12.847 1.00 95.06 100 TRP A CA 1
ATOM 748 C C . TRP A 1 100 ? -0.340 9.265 -13.893 1.00 95.06 100 TRP A C 1
ATOM 750 O O . TRP A 1 100 ? -1.510 9.385 -13.529 1.00 95.06 100 TRP A O 1
ATOM 760 N N . LEU A 1 101 ? 0.026 9.271 -15.177 1.00 94.94 101 LEU A N 1
ATOM 761 C CA . LEU A 1 101 ? -0.882 9.486 -16.308 1.00 94.94 101 LEU A CA 1
ATOM 762 C C . LEU A 1 101 ? -1.262 8.181 -17.022 1.00 94.94 101 LEU A C 1
ATOM 764 O O . LEU A 1 101 ? -2.051 8.195 -17.965 1.00 94.94 101 LEU A O 1
ATOM 768 N N . HIS A 1 102 ? -0.717 7.046 -16.580 1.00 91.62 102 HIS A N 1
ATOM 769 C CA . HIS A 1 102 ? -1.028 5.741 -17.147 1.00 91.62 102 HIS A CA 1
ATOM 770 C C . HIS A 1 102 ? -2.524 5.401 -16.953 1.00 91.62 102 HIS A C 1
ATOM 772 O O . HIS A 1 102 ? -3.043 5.562 -15.845 1.00 91.62 102 HIS A O 1
ATOM 778 N N . PRO A 1 103 ? -3.233 4.873 -17.972 1.00 91.00 103 PRO A N 1
ATOM 779 C CA . PRO A 1 103 ? -4.693 4.689 -17.945 1.00 91.00 103 PRO A CA 1
ATOM 780 C C . PRO A 1 103 ? -5.189 3.763 -16.826 1.00 91.00 103 PRO A C 1
ATOM 782 O O . PRO A 1 103 ? -6.303 3.918 -16.336 1.00 91.00 103 PRO A O 1
ATOM 785 N N . LEU A 1 104 ? -4.352 2.815 -16.390 1.00 90.56 104 LEU A N 1
ATOM 786 C CA . LEU A 1 104 ? -4.654 1.918 -15.264 1.00 90.56 104 LEU A CA 1
ATOM 787 C C . LEU A 1 104 ? -4.404 2.544 -13.877 1.00 90.56 104 LEU A C 1
ATOM 789 O O . LEU A 1 104 ? -4.597 1.874 -12.865 1.00 90.56 104 LEU A O 1
ATOM 793 N N . GLY A 1 105 ? -3.934 3.793 -13.813 1.00 91.50 105 GLY A N 1
ATOM 794 C CA . GLY A 1 105 ? -3.701 4.537 -12.573 1.00 91.50 105 GLY A CA 1
ATOM 795 C C . GLY A 1 105 ? -2.822 3.837 -11.524 1.00 91.50 105 GLY A C 1
ATOM 796 O O . GLY A 1 105 ? -3.202 3.814 -10.352 1.00 91.50 105 GLY A O 1
ATOM 797 N N . PRO A 1 106 ? -1.668 3.240 -11.886 1.00 92.50 106 PRO A N 1
ATOM 798 C CA . PRO A 1 106 ? -0.845 2.464 -10.959 1.00 92.50 106 PRO A CA 1
ATOM 799 C C . PRO A 1 106 ? -0.363 3.272 -9.746 1.00 92.50 106 PRO A C 1
ATOM 801 O O . PRO A 1 106 ? -0.296 2.703 -8.660 1.00 92.50 106 PRO A O 1
ATOM 804 N N . LEU A 1 107 ? -0.087 4.574 -9.891 1.00 95.50 107 LEU A N 1
ATOM 805 C CA . LEU A 1 107 ? 0.243 5.445 -8.753 1.00 95.50 107 LEU A CA 1
ATOM 806 C C . LEU A 1 107 ? -0.989 6.148 -8.174 1.00 95.50 107 LEU A C 1
ATOM 808 O O . LEU A 1 107 ? -1.124 6.252 -6.957 1.00 95.50 107 LEU A O 1
ATOM 812 N N . SER A 1 108 ? -1.931 6.585 -9.015 1.00 94.94 108 SER A N 1
ATOM 813 C CA . SER A 1 108 ? -3.113 7.328 -8.555 1.00 94.94 108 SER A CA 1
ATOM 814 C C . SER A 1 108 ? -4.040 6.491 -7.667 1.00 94.94 108 SER A C 1
ATOM 816 O O . SER A 1 108 ? -4.637 7.034 -6.735 1.00 94.94 108 SER A O 1
ATOM 818 N N . LYS A 1 109 ? -4.092 5.163 -7.854 1.00 95.38 109 LYS A N 1
ATOM 819 C CA . LYS A 1 109 ? -4.817 4.243 -6.958 1.00 95.38 109 LYS A CA 1
ATOM 820 C C . LYS A 1 109 ? -4.292 4.258 -5.516 1.00 95.38 109 LYS A C 1
ATOM 822 O O . LYS A 1 109 ? -5.038 3.898 -4.608 1.00 95.38 109 LYS A O 1
ATOM 827 N N . ASN A 1 110 ? -3.062 4.720 -5.273 1.00 97.06 110 ASN A N 1
ATOM 828 C CA . ASN A 1 110 ? -2.508 4.806 -3.920 1.00 97.06 110 ASN A CA 1
ATOM 829 C C . ASN A 1 110 ? -3.157 5.923 -3.090 1.00 97.06 110 ASN A C 1
ATOM 831 O O . ASN A 1 110 ? -3.134 5.845 -1.866 1.00 97.06 110 ASN A O 1
ATOM 835 N N . LEU A 1 111 ? -3.807 6.913 -3.716 1.00 96.81 111 LEU A N 1
ATOM 836 C CA . LEU A 1 111 ? -4.551 7.962 -3.006 1.00 96.81 111 LEU A CA 1
ATOM 837 C C . LEU A 1 111 ? -5.771 7.411 -2.240 1.00 96.81 111 LEU A C 1
ATOM 839 O O . LEU A 1 111 ? -5.839 7.608 -1.023 1.00 96.81 111 LEU A O 1
ATOM 843 N N . PRO A 1 112 ? -6.721 6.684 -2.868 1.00 97.62 112 PRO A N 1
ATOM 844 C CA . PRO A 1 112 ? -7.818 6.072 -2.121 1.00 97.62 112 PRO A CA 1
ATOM 845 C C . PRO A 1 112 ? -7.338 4.977 -1.155 1.00 97.62 112 PRO A C 1
ATOM 847 O O . PRO A 1 112 ? -7.939 4.808 -0.094 1.00 97.62 112 PRO A O 1
ATOM 850 N N . ILE A 1 113 ? -6.237 4.273 -1.457 1.00 98.00 113 ILE A N 1
ATOM 851 C CA . ILE A 1 113 ? -5.628 3.316 -0.517 1.00 98.00 113 ILE A CA 1
ATOM 852 C C . ILE A 1 113 ? -5.110 4.041 0.735 1.00 98.00 113 ILE A C 1
ATOM 854 O O . ILE A 1 113 ? -5.384 3.595 1.850 1.00 98.00 113 ILE A O 1
ATOM 858 N N . ALA A 1 114 ? -4.422 5.176 0.574 1.00 98.12 114 ALA A N 1
ATOM 859 C CA . ALA A 1 114 ? -3.944 5.999 1.683 1.00 98.12 114 ALA A CA 1
ATOM 860 C C . ALA A 1 114 ? -5.102 6.475 2.567 1.00 98.12 114 ALA A C 1
ATOM 862 O O . ALA A 1 114 ? -5.040 6.343 3.788 1.00 98.12 114 ALA A O 1
ATOM 863 N N . ALA A 1 115 ? -6.188 6.960 1.957 1.00 97.88 115 ALA A N 1
ATOM 864 C CA . ALA A 1 115 ? -7.386 7.357 2.691 1.00 97.88 115 ALA A CA 1
ATOM 865 C C . ALA A 1 115 ? -7.967 6.186 3.503 1.00 97.88 115 ALA A C 1
ATOM 867 O O . ALA A 1 115 ? -8.276 6.339 4.684 1.00 97.88 115 ALA A O 1
ATOM 868 N N . LEU A 1 116 ? -8.056 4.992 2.908 1.00 97.56 116 LEU A N 1
ATOM 869 C CA . LEU A 1 116 ? -8.573 3.807 3.592 1.00 97.56 116 LEU A CA 1
ATOM 870 C C . LEU A 1 116 ? -7.673 3.352 4.753 1.00 97.56 116 LEU A C 1
ATOM 872 O O . LEU A 1 116 ? -8.178 2.967 5.809 1.00 97.56 116 LEU A O 1
ATOM 876 N N . LEU A 1 117 ? -6.351 3.428 4.583 1.00 98.00 117 LEU A N 1
ATOM 877 C CA . LEU A 1 117 ? -5.380 3.159 5.646 1.00 98.00 117 LEU A CA 1
ATOM 878 C C . LEU A 1 117 ? -5.498 4.157 6.802 1.00 98.00 117 LEU A C 1
ATOM 880 O O . LEU A 1 117 ? -5.443 3.738 7.956 1.00 98.00 117 LEU A O 1
ATOM 884 N N . LEU A 1 118 ? -5.698 5.447 6.514 1.00 97.25 118 LEU A N 1
ATOM 885 C CA . LEU A 1 118 ? -5.907 6.477 7.537 1.00 97.25 118 LEU A CA 1
ATOM 886 C C . LEU A 1 118 ? -7.189 6.219 8.338 1.00 97.25 118 LEU A C 1
ATOM 888 O O . LEU A 1 118 ? -7.148 6.223 9.567 1.00 97.25 118 LEU A O 1
ATOM 892 N N . LEU A 1 119 ? -8.296 5.889 7.667 1.00 96.25 119 LEU A N 1
ATOM 893 C CA . LEU A 1 119 ? -9.551 5.533 8.339 1.00 96.25 119 LEU A CA 1
ATOM 894 C C . LEU A 1 119 ? -9.379 4.314 9.255 1.00 96.25 119 LEU A C 1
ATOM 896 O O . LEU A 1 119 ? -9.816 4.318 10.405 1.00 96.25 119 LEU A O 1
ATOM 900 N N . LEU A 1 120 ? -8.697 3.272 8.772 1.00 96.25 120 LEU A N 1
ATOM 901 C CA . LEU A 1 120 ? -8.413 2.073 9.560 1.00 96.25 120 L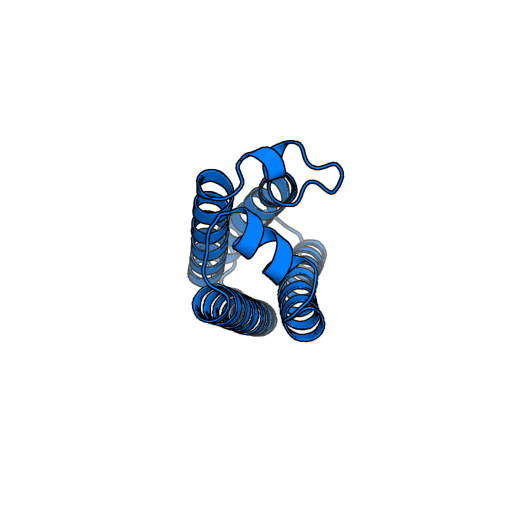EU A CA 1
ATOM 902 C C . LEU A 1 120 ? -7.441 2.333 10.721 1.00 96.25 120 LEU A C 1
ATOM 904 O O . LEU A 1 120 ? -7.566 1.705 11.774 1.00 96.25 120 LEU A O 1
ATOM 908 N N . PHE A 1 121 ? -6.493 3.255 10.549 1.00 96.44 121 PHE A N 1
ATOM 909 C CA . PHE A 1 121 ? -5.594 3.719 11.601 1.00 96.44 121 PHE A CA 1
ATOM 910 C C . PHE A 1 121 ? -6.360 4.413 12.730 1.00 96.44 121 PHE A C 1
ATOM 912 O O . PHE A 1 121 ? -6.179 4.071 13.901 1.00 96.44 121 PHE A O 1
ATOM 919 N N . GLU A 1 122 ? -7.235 5.360 12.399 1.00 94.88 122 GLU A N 1
ATOM 920 C CA . GLU A 1 122 ? -8.055 6.067 13.384 1.00 94.88 122 GLU A CA 1
ATOM 921 C C . GLU A 1 122 ? -9.028 5.123 14.105 1.00 94.88 122 GLU A C 1
ATOM 923 O O . GLU A 1 122 ? -9.170 5.166 15.331 1.00 94.88 122 GLU A O 1
ATOM 928 N N . ASP A 1 123 ? -9.640 4.206 13.361 1.00 94.12 123 ASP A N 1
ATOM 929 C CA . ASP A 1 123 ? -10.515 3.169 13.896 1.00 94.12 123 ASP A CA 1
ATOM 930 C C . ASP A 1 123 ? -9.776 2.205 14.850 1.00 94.12 123 ASP A C 1
ATOM 932 O O . ASP A 1 123 ? -10.300 1.876 15.918 1.00 94.12 123 ASP A O 1
ATOM 936 N N . ALA A 1 124 ? -8.527 1.829 14.550 1.00 93.19 124 ALA A N 1
ATOM 937 C CA . ALA A 1 124 ? -7.702 1.012 15.447 1.00 93.19 124 ALA A CA 1
ATOM 938 C C . ALA A 1 124 ? -7.245 1.753 16.709 1.00 93.19 124 ALA A C 1
ATOM 940 O O . ALA A 1 124 ? -7.131 1.129 17.763 1.00 93.19 124 ALA A O 1
ATOM 941 N N . LYS A 1 125 ? -7.000 3.068 16.636 1.00 91.62 125 LYS A N 1
ATOM 942 C CA . LYS A 1 125 ? -6.701 3.879 17.831 1.00 91.62 125 LYS A CA 1
ATOM 943 C C . LYS A 1 125 ? -7.898 3.974 18.774 1.00 91.62 125 LYS A C 1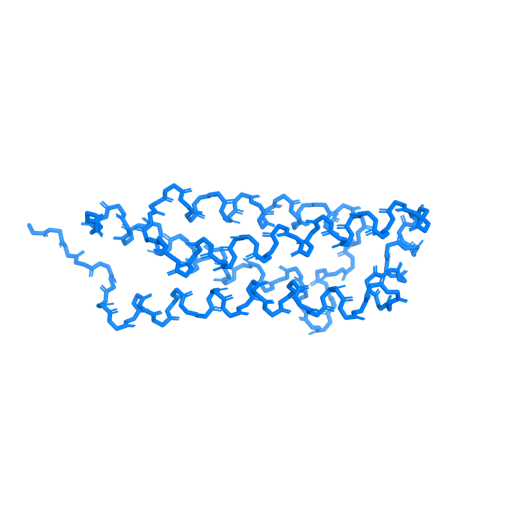
ATOM 945 O O . LYS A 1 125 ? -7.722 3.999 19.986 1.00 91.62 125 LYS A O 1
ATOM 950 N N . THR A 1 126 ? -9.105 4.061 18.218 1.00 87.19 126 THR A N 1
ATOM 951 C CA . THR A 1 126 ? -10.339 4.199 19.006 1.00 87.19 126 THR A CA 1
ATOM 952 C C . THR A 1 126 ? -10.865 2.865 19.525 1.00 87.19 126 THR A C 1
ATOM 954 O O . THR A 1 126 ? -11.546 2.841 20.545 1.00 87.19 126 THR A O 1
ATOM 957 N N . ASN A 1 127 ? -10.546 1.760 18.848 1.00 81.00 127 ASN A N 1
ATOM 958 C CA . ASN A 1 127 ? -11.008 0.418 19.188 1.00 81.00 127 ASN A CA 1
ATOM 959 C C . ASN A 1 127 ? -9.864 -0.604 19.087 1.00 81.00 127 ASN A C 1
ATOM 961 O O . ASN A 1 127 ? -9.899 -1.468 18.195 1.00 81.00 127 ASN A O 1
ATOM 965 N N . PRO A 1 128 ? -8.854 -0.522 19.970 1.00 70.38 128 PRO A N 1
ATOM 966 C CA . PRO A 1 128 ? -7.807 -1.529 20.030 1.00 70.38 128 PRO A CA 1
ATOM 967 C C . PRO A 1 128 ? -8.444 -2.879 20.378 1.00 70.38 128 PRO A C 1
ATOM 969 O O . PRO A 1 128 ? -9.174 -2.998 21.362 1.00 70.38 128 PRO A O 1
ATOM 972 N N . ARG A 1 129 ? -8.213 -3.902 19.548 1.00 64.69 129 ARG A N 1
ATOM 973 C CA . ARG A 1 129 ? -8.500 -5.280 19.968 1.00 64.69 129 ARG A CA 1
ATOM 974 C C . ARG A 1 129 ? -7.378 -5.731 20.914 1.00 64.69 129 ARG A C 1
ATOM 976 O O . ARG A 1 129 ? -6.233 -5.374 20.629 1.00 64.69 129 ARG A O 1
ATOM 983 N N . PRO A 1 130 ? -7.687 -6.468 21.995 1.00 49.62 130 PRO A N 1
ATOM 984 C CA . PRO A 1 130 ? -6.663 -7.170 22.763 1.00 49.62 130 PRO A CA 1
ATOM 985 C C . PRO A 1 130 ? -5.927 -8.201 21.894 1.00 49.62 130 PRO A C 1
ATOM 987 O O . PRO A 1 130 ? -6.526 -8.691 20.902 1.00 49.62 130 PRO A O 1
#

Radius of gyration: 16.13 Å; chains: 1; bounding box: 39×24×44 Å

Organism: NCBI:txid1769250

Foldseek 3Di:
DPPQLDDPVRLVVLLLVLLCVLLVLLVVLVVCLVHDQQVLQVVLVDDNVVSSVVSNVSSVVSNVLSVCSVVAQALVSLVVVLVSLVVVLVVCCVSPVCCCVPPVNPNPVV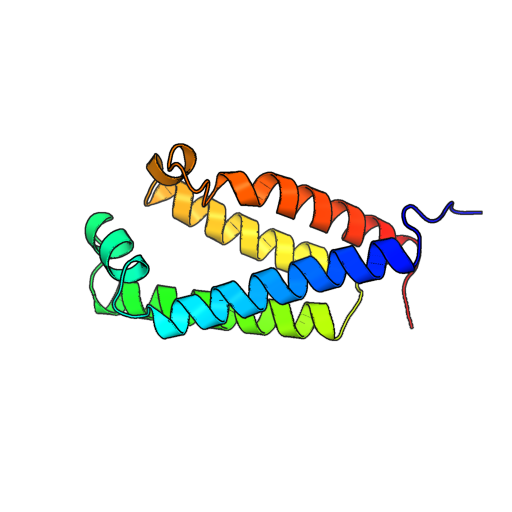VVVNVSSVSSNVSCVVDPDD

InterPro domains:
  IPR025695 DoxX-like family [PF13781] (20-118)